Protein AF-A0A930WP90-F1 (afdb_monomer)

Foldseek 3Di:
DQPPDPVLVCLVPDDPQVPAADEEEAEPAEPCVVVLVVVQVSSVVSVHRYDYYYYHDYPDDVRVVVSVVVVCVVPDDPPPDDDDDPPPDDD

Solvent-accessible surface area (backbone atoms only — not comparable to full-atom values): 5739 Å² total; per-residue (Å²): 142,63,89,88,41,65,71,59,50,50,63,71,71,48,88,68,44,78,78,41,75,47,80,48,71,44,24,76,64,24,94,56,37,67,60,51,53,51,49,51,51,51,39,54,75,71,58,33,47,71,50,77,49,76,43,85,35,41,94,45,67,72,36,51,60,50,47,52,51,56,48,48,64,70,69,51,59,97,78,67,67,78,85,80,76,86,76,81,73,80,131

Sequence (91 aa):
MAEGNQLYHAVQTMEHKDELSIFMACGTEDWLLEDNRSYSSFLKEQGVSLTYQEHAGGHEWDFWDWAMKQFLDWWIPEDAGQGVSSGNVKS

pLDDT: mean 89.37, std 13.82, range [52.97, 98.62]

Nearest PDB structures (foldseek):
  2uz0-assembly1_C  TM=9.660E-01  e=1.775E-03  Streptococcus pneumoniae
  2uz0-assembly1_B  TM=9.632E-01  e=5.574E-03  Streptococcus pneumoniae
  2uz0-assembly1_D  TM=8.487E-01  e=3.253E-03  Streptococcus pneumoniae
  5vol-assembly1_B  TM=8.418E-01  e=4.258E-03  Bacteroides intestinalis DSM 17393
  8jd0-assembly1_2  TM=6.446E-01  e=4.143E-01  Homo sapiens

Structure (mmCIF, N/CA/C/O backbone):
data_AF-A0A930WP90-F1
#
_entry.id   AF-A0A930WP90-F1
#
loop_
_atom_site.group_PDB
_atom_site.id
_atom_site.type_symbol
_atom_site.label_atom_id
_atom_site.label_alt_id
_atom_site.label_comp_id
_atom_site.label_asym_id
_atom_site.label_entity_id
_atom_site.label_seq_id
_atom_site.pdbx_PDB_ins_code
_atom_site.Cartn_x
_atom_site.Cartn_y
_atom_site.Cartn_z
_atom_site.occupancy
_atom_site.B_iso_or_equiv
_atom_site.auth_seq_id
_atom_site.auth_comp_id
_atom_site.auth_asym_id
_atom_site.auth_atom_id
_atom_site.pdbx_PDB_model_num
ATOM 1 N N . MET A 1 1 ? 9.697 10.802 9.838 1.00 52.97 1 MET A N 1
ATOM 2 C CA . MET A 1 1 ? 8.883 11.628 8.925 1.00 52.97 1 MET A CA 1
ATOM 3 C C . MET A 1 1 ? 7.429 11.320 9.251 1.00 52.97 1 MET A C 1
ATOM 5 O O . MET A 1 1 ? 7.019 10.196 9.026 1.00 52.97 1 MET A O 1
ATOM 9 N N . ALA A 1 2 ? 6.721 12.221 9.936 1.00 59.25 2 ALA A N 1
ATOM 10 C CA . ALA A 1 2 ? 5.347 11.983 10.419 1.00 59.25 2 ALA A CA 1
ATOM 11 C C . ALA A 1 2 ? 4.619 13.287 10.794 1.00 59.25 2 ALA A C 1
ATOM 13 O O . ALA A 1 2 ? 3.395 13.350 10.740 1.00 59.25 2 ALA A O 1
ATOM 14 N N . GLU A 1 3 ? 5.352 14.350 11.141 1.00 58.84 3 GLU A N 1
ATOM 15 C CA . GLU A 1 3 ? 4.741 15.645 11.441 1.00 58.84 3 GLU A CA 1
ATOM 16 C C . GLU A 1 3 ? 4.084 16.245 10.189 1.00 58.84 3 GLU A C 1
ATOM 18 O O . GLU A 1 3 ? 4.735 16.469 9.171 1.00 58.84 3 GLU A O 1
ATOM 23 N N . GLY A 1 4 ? 2.769 16.470 10.262 1.00 80.31 4 GLY A N 1
ATOM 24 C CA . GLY A 1 4 ? 1.971 17.085 9.198 1.00 80.31 4 GLY A CA 1
ATOM 25 C C . GLY A 1 4 ? 1.436 16.132 8.123 1.00 80.31 4 GLY A C 1
ATOM 26 O O . GLY A 1 4 ? 0.670 16.576 7.269 1.00 80.31 4 GLY A O 1
ATOM 27 N N . ASN A 1 5 ? 1.772 14.835 8.155 1.00 91.31 5 ASN A N 1
ATOM 28 C CA . ASN A 1 5 ? 1.228 13.879 7.188 1.00 91.31 5 ASN A CA 1
ATOM 29 C C . ASN A 1 5 ? -0.169 13.391 7.617 1.00 91.31 5 ASN A C 1
ATOM 31 O O . ASN A 1 5 ? -0.338 12.735 8.648 1.00 91.31 5 ASN A O 1
ATOM 35 N N . GLN A 1 6 ? -1.173 13.691 6.791 1.00 92.88 6 GLN A N 1
ATOM 36 C CA . GLN A 1 6 ? -2.579 13.394 7.074 1.00 92.88 6 GLN A CA 1
ATOM 37 C C . GLN A 1 6 ? -2.881 11.892 7.157 1.00 92.88 6 GLN A C 1
ATOM 39 O O . GLN A 1 6 ? -3.756 11.504 7.926 1.00 92.88 6 GLN A O 1
ATOM 44 N N . LEU A 1 7 ? -2.147 11.044 6.430 1.00 93.50 7 LEU A N 1
ATOM 45 C CA . LEU A 1 7 ? -2.345 9.591 6.452 1.00 93.50 7 LEU A CA 1
ATOM 46 C C . LEU A 1 7 ? -1.919 8.975 7.789 1.00 93.50 7 LEU A C 1
ATOM 48 O O . LEU A 1 7 ? -2.594 8.086 8.307 1.00 93.50 7 LEU A O 1
ATOM 52 N N . TYR A 1 8 ? -0.825 9.466 8.374 1.00 94.88 8 TYR A N 1
ATOM 53 C CA . TYR A 1 8 ? -0.375 9.030 9.697 1.00 94.88 8 TYR A CA 1
ATOM 54 C C . TYR A 1 8 ? -1.351 9.502 10.774 1.00 94.88 8 TYR A C 1
ATOM 56 O O . TYR A 1 8 ? -1.788 8.704 11.602 1.00 94.88 8 TYR A O 1
ATOM 64 N N . HIS A 1 9 ? -1.754 10.776 10.716 1.00 94.12 9 HIS A N 1
ATOM 65 C CA . HIS A 1 9 ? -2.713 11.340 11.662 1.00 94.12 9 HIS A CA 1
ATOM 66 C C . HIS A 1 9 ? -4.063 10.610 11.616 1.00 94.12 9 HIS A C 1
ATOM 68 O O . HIS A 1 9 ? -4.583 10.230 12.660 1.00 94.12 9 HIS A O 1
ATOM 74 N N . ALA A 1 10 ? -4.609 10.358 10.420 1.00 94.19 10 ALA A N 1
ATOM 75 C CA . ALA A 1 10 ? -5.884 9.663 10.254 1.00 94.19 10 ALA A CA 1
ATOM 76 C C . ALA A 1 10 ? -5.871 8.279 10.914 1.00 94.19 10 ALA A C 1
ATOM 78 O O . ALA A 1 10 ? -6.785 7.951 11.669 1.00 94.19 10 ALA A O 1
ATOM 79 N N . VAL A 1 11 ? -4.807 7.499 10.694 1.00 94.88 11 VAL A N 1
ATOM 80 C CA . VAL A 1 11 ? -4.651 6.189 11.339 1.00 94.88 11 VAL A CA 1
ATOM 81 C C . VAL A 1 11 ? -4.466 6.342 12.843 1.00 94.88 11 VAL A C 1
ATOM 83 O O . VAL A 1 11 ? -5.013 5.545 13.587 1.00 94.88 11 VAL A O 1
ATOM 86 N N . GLN A 1 12 ? -3.744 7.349 13.339 1.00 93.50 12 GLN A N 1
ATOM 87 C CA . GLN A 1 12 ? -3.575 7.554 14.783 1.00 93.50 12 GLN A CA 1
ATOM 88 C C . GLN A 1 12 ? -4.892 7.870 15.497 1.00 93.50 12 GLN A C 1
ATOM 90 O O . GLN A 1 12 ? -5.109 7.351 16.592 1.00 93.50 12 GLN A O 1
ATOM 95 N N . THR A 1 13 ? -5.766 8.668 14.882 1.00 94.56 13 THR A N 1
ATOM 96 C CA . THR A 1 13 ? -7.007 9.157 15.506 1.00 94.56 13 THR A CA 1
ATOM 97 C C . THR A 1 13 ? -8.242 8.300 15.240 1.00 94.56 13 THR A C 1
ATOM 99 O O . THR A 1 13 ? -9.297 8.581 15.797 1.00 94.56 13 THR A O 1
ATOM 102 N N . MET A 1 14 ? -8.153 7.294 14.371 1.00 94.44 14 MET A N 1
ATOM 103 C CA . MET A 1 14 ? -9.279 6.412 14.057 1.00 94.44 14 MET A CA 1
ATOM 104 C C . MET A 1 14 ? -9.653 5.528 15.260 1.00 94.44 14 MET A C 1
ATOM 106 O O . MET A 1 14 ? -8.772 4.958 15.900 1.00 94.44 14 MET A O 1
ATOM 110 N N . GLU A 1 15 ? -10.950 5.400 15.556 1.00 92.62 15 GLU A N 1
ATOM 111 C CA . GLU A 1 15 ? -11.444 4.587 16.682 1.00 92.62 15 GLU A CA 1
ATOM 112 C C . GLU A 1 15 ? -11.432 3.082 16.365 1.00 92.62 15 GLU A C 1
ATOM 114 O O . GLU A 1 15 ? -10.932 2.297 17.166 1.00 92.62 15 GLU A O 1
ATOM 119 N N . HIS A 1 16 ? -11.904 2.689 15.177 1.00 91.38 16 HIS A N 1
ATOM 120 C CA . HIS A 1 16 ? -12.075 1.288 14.755 1.00 91.38 16 HIS A CA 1
ATOM 121 C C . HIS A 1 16 ? -11.019 0.855 13.727 1.00 91.38 16 HIS A C 1
ATOM 123 O O . HIS A 1 16 ? -11.325 0.526 12.581 1.00 91.38 16 HIS A O 1
ATOM 129 N N . LYS A 1 17 ? -9.738 0.919 14.108 1.00 91.62 17 LYS A N 1
ATOM 130 C CA . LYS A 1 17 ? -8.609 0.563 13.217 1.00 91.62 17 LYS A CA 1
ATOM 131 C C . LYS A 1 17 ? -8.548 -0.929 12.895 1.00 91.62 17 LYS A C 1
ATOM 133 O O . LYS A 1 17 ? -7.974 -1.314 11.885 1.00 91.62 17 LYS A O 1
ATOM 138 N N . ASP A 1 18 ? -9.110 -1.750 13.768 1.00 89.00 18 ASP A N 1
ATOM 139 C CA . ASP A 1 18 ? -9.196 -3.202 13.663 1.00 89.00 18 ASP A CA 1
ATOM 140 C C . ASP A 1 18 ? -10.146 -3.669 12.550 1.00 89.00 18 ASP A C 1
ATOM 142 O O . ASP A 1 18 ? -9.951 -4.747 11.993 1.00 89.00 18 ASP A O 1
ATOM 146 N N . GLU A 1 19 ? -11.117 -2.838 12.163 1.00 91.69 19 GLU A N 1
ATOM 147 C CA . GLU A 1 19 ? -12.001 -3.087 11.015 1.00 91.69 19 GLU A CA 1
ATOM 148 C C . GLU A 1 19 ? -11.391 -2.618 9.681 1.00 91.69 19 GLU A C 1
ATOM 150 O O . GLU A 1 19 ? -11.901 -2.928 8.602 1.00 91.69 19 GLU A O 1
ATOM 155 N N . LEU A 1 20 ? -10.281 -1.876 9.730 1.00 94.00 20 LEU A N 1
ATOM 156 C CA . LEU A 1 20 ? -9.616 -1.358 8.545 1.00 94.00 20 LEU A CA 1
ATOM 157 C C . LEU A 1 20 ? -8.677 -2.411 7.950 1.00 94.00 20 LEU A C 1
ATOM 159 O O . LEU A 1 20 ? -7.695 -2.827 8.566 1.00 94.00 20 LEU A O 1
ATOM 163 N N . SER A 1 21 ? -8.953 -2.783 6.702 1.00 95.44 21 SER A N 1
ATOM 164 C CA . SER A 1 21 ? -8.062 -3.601 5.881 1.00 95.44 21 SER A CA 1
ATOM 165 C C . SER A 1 21 ? -7.496 -2.767 4.737 1.00 95.44 21 SER A C 1
ATOM 167 O O . SER A 1 21 ? -8.245 -2.179 3.959 1.00 95.44 21 SER A O 1
ATOM 169 N N . ILE A 1 22 ? -6.169 -2.702 4.643 1.00 97.06 22 ILE A N 1
ATOM 170 C CA . ILE A 1 22 ? -5.449 -1.923 3.635 1.00 97.06 22 ILE A CA 1
ATOM 171 C C . ILE A 1 22 ? -4.682 -2.870 2.714 1.00 97.06 22 ILE A C 1
ATOM 173 O O . ILE A 1 22 ? -3.983 -3.778 3.167 1.00 97.06 22 ILE A O 1
ATOM 177 N N . PHE A 1 23 ? -4.760 -2.596 1.416 1.00 98.06 23 PHE A N 1
ATOM 178 C CA . PHE A 1 23 ? -3.851 -3.136 0.416 1.00 98.06 23 PHE A CA 1
ATOM 179 C C . PHE A 1 23 ? -2.920 -2.027 -0.071 1.00 98.06 23 PHE A C 1
ATOM 181 O O . PHE A 1 23 ? -3.367 -0.928 -0.399 1.00 98.06 23 PHE A O 1
ATOM 188 N N . MET A 1 24 ? -1.626 -2.319 -0.132 1.00 98.44 24 MET A N 1
ATOM 189 C CA . MET A 1 24 ? -0.608 -1.429 -0.677 1.00 98.44 24 MET A CA 1
ATOM 190 C C . MET A 1 24 ? 0.305 -2.211 -1.619 1.00 98.44 24 MET A C 1
ATOM 192 O O . MET A 1 24 ? 0.752 -3.311 -1.295 1.00 98.44 24 MET A O 1
ATOM 196 N N . ALA A 1 25 ? 0.632 -1.609 -2.756 1.00 98.44 25 ALA A N 1
ATOM 197 C CA . ALA A 1 25 ? 1.635 -2.120 -3.675 1.00 98.44 25 ALA A CA 1
ATOM 198 C C . ALA A 1 25 ? 2.563 -0.983 -4.108 1.00 98.44 25 ALA A C 1
ATOM 200 O O . ALA A 1 25 ? 2.085 0.117 -4.386 1.00 98.44 25 ALA A O 1
ATOM 201 N N . CYS A 1 26 ? 3.869 -1.240 -4.174 1.00 98.62 26 CYS A N 1
ATOM 202 C CA . CYS A 1 26 ? 4.842 -0.263 -4.663 1.00 98.62 26 CYS A CA 1
ATOM 203 C C . CYS A 1 26 ? 5.902 -0.922 -5.555 1.00 98.62 26 CYS A C 1
ATOM 205 O O . CYS A 1 26 ? 6.309 -2.061 -5.317 1.00 98.62 26 CYS A O 1
ATOM 207 N N . GLY A 1 27 ? 6.316 -0.207 -6.598 1.00 98.50 27 GLY A N 1
ATOM 208 C CA . GLY A 1 27 ? 7.362 -0.646 -7.509 1.00 98.50 27 GLY A CA 1
ATOM 209 C C . GLY A 1 27 ? 8.744 -0.543 -6.861 1.00 98.50 27 GLY A C 1
ATOM 210 O O . GLY A 1 27 ? 9.022 0.427 -6.156 1.00 98.50 27 GLY A O 1
ATOM 211 N N . THR A 1 28 ? 9.629 -1.517 -7.084 1.00 98.50 28 THR A N 1
ATOM 212 C CA . THR A 1 28 ? 10.985 -1.510 -6.506 1.00 98.50 28 THR A CA 1
ATOM 213 C C . THR A 1 28 ? 11.897 -0.426 -7.088 1.00 98.50 28 THR A C 1
ATOM 215 O O . THR A 1 28 ? 12.944 -0.125 -6.515 1.00 98.50 28 THR A O 1
ATOM 218 N N . GLU A 1 29 ? 11.492 0.181 -8.200 1.00 98.50 29 GLU A N 1
ATOM 219 C CA . GLU A 1 29 ? 12.180 1.263 -8.895 1.00 98.50 29 GLU A CA 1
ATOM 220 C C . GLU A 1 29 ? 11.443 2.611 -8.747 1.00 98.50 29 GLU A C 1
ATOM 222 O O . GLU A 1 29 ? 11.888 3.620 -9.298 1.00 98.50 29 GLU A O 1
ATOM 227 N N . ASP A 1 30 ? 10.326 2.655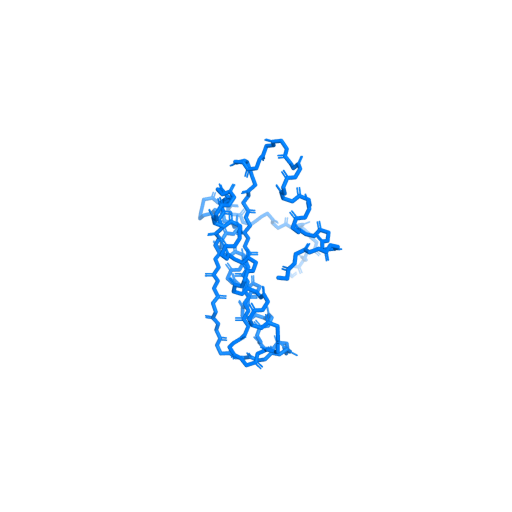 -8.007 1.00 98.19 30 ASP A N 1
ATOM 228 C CA . ASP A 1 30 ? 9.580 3.886 -7.728 1.00 98.19 30 ASP A CA 1
ATOM 229 C C . ASP A 1 30 ? 10.301 4.730 -6.656 1.00 98.19 30 ASP A C 1
ATOM 231 O O . ASP A 1 30 ? 10.808 4.221 -5.652 1.00 98.19 30 ASP A O 1
ATOM 235 N N . TRP A 1 31 ? 10.339 6.053 -6.840 1.00 98.12 31 TRP A N 1
ATOM 236 C CA . TRP A 1 31 ? 10.974 6.967 -5.884 1.00 98.12 31 TRP A CA 1
ATOM 237 C C . TRP A 1 31 ? 10.231 7.049 -4.541 1.00 98.12 31 TRP A C 1
ATOM 239 O O . TRP A 1 31 ? 10.793 7.546 -3.567 1.00 98.12 31 TRP A O 1
ATOM 249 N N . LEU A 1 32 ? 8.987 6.567 -4.477 1.00 97.19 32 LEU A N 1
ATOM 250 C CA . LEU A 1 32 ? 8.165 6.494 -3.269 1.00 97.19 32 LEU A CA 1
ATOM 251 C C . LEU A 1 32 ? 8.340 5.184 -2.490 1.00 97.19 32 LEU A C 1
ATOM 253 O O . LEU A 1 32 ? 7.629 4.976 -1.503 1.00 97.19 32 LEU A O 1
ATOM 257 N N . LEU A 1 33 ? 9.246 4.291 -2.901 1.00 98.19 33 LEU A N 1
ATOM 258 C CA . LEU A 1 33 ? 9.416 2.980 -2.269 1.00 98.19 33 LEU A CA 1
ATOM 259 C C . LEU A 1 33 ? 9.703 3.080 -0.765 1.00 98.19 33 LEU A C 1
ATOM 261 O O . LEU A 1 33 ? 9.055 2.416 0.043 1.00 98.19 33 LEU A O 1
ATOM 265 N N . GLU A 1 34 ? 10.635 3.944 -0.365 1.00 98.19 34 GLU A N 1
ATOM 266 C CA . GLU A 1 34 ? 11.005 4.099 1.049 1.00 98.19 34 GLU A CA 1
ATOM 267 C C . GLU A 1 34 ? 9.891 4.741 1.889 1.00 98.19 34 GLU A C 1
ATOM 269 O O . GLU A 1 34 ? 9.688 4.369 3.050 1.00 98.19 34 GLU A O 1
ATOM 274 N N . ASP A 1 35 ? 9.103 5.643 1.298 1.00 97.00 35 ASP A N 1
ATOM 275 C CA . ASP A 1 35 ? 7.918 6.206 1.950 1.00 97.00 35 ASP A CA 1
ATOM 276 C C . ASP A 1 35 ? 6.828 5.137 2.138 1.00 97.00 35 ASP A C 1
ATOM 278 O O . ASP A 1 35 ? 6.219 5.053 3.209 1.00 97.00 35 ASP A O 1
ATOM 282 N N . ASN A 1 36 ? 6.627 4.263 1.144 1.00 98.00 36 ASN A N 1
ATOM 283 C CA . ASN A 1 36 ? 5.699 3.131 1.228 1.00 98.00 36 ASN A CA 1
ATOM 284 C C . ASN A 1 36 ? 6.135 2.111 2.286 1.00 98.00 36 ASN A C 1
ATOM 286 O O . ASN A 1 36 ? 5.310 1.682 3.094 1.00 98.00 36 ASN A O 1
ATOM 290 N N . ARG A 1 37 ? 7.427 1.767 2.349 1.00 98.31 37 ARG A N 1
ATOM 291 C CA . ARG A 1 37 ? 7.997 0.891 3.390 1.00 98.31 37 ARG A CA 1
ATOM 292 C C . ARG A 1 37 ? 7.840 1.481 4.788 1.00 98.31 37 ARG A C 1
ATOM 294 O O . ARG A 1 37 ? 7.465 0.764 5.722 1.00 98.31 37 ARG A O 1
ATOM 301 N N . SER A 1 38 ? 8.074 2.787 4.925 1.00 97.69 38 SER A N 1
ATOM 302 C CA . SER A 1 38 ? 7.907 3.510 6.189 1.00 97.69 38 SER A CA 1
ATOM 303 C C . SER A 1 38 ? 6.450 3.491 6.646 1.00 97.69 38 SER A C 1
ATOM 305 O O . SER A 1 38 ? 6.164 3.153 7.796 1.00 97.69 38 SER A O 1
ATOM 307 N N . TYR A 1 39 ? 5.514 3.774 5.737 1.00 97.62 39 TYR A N 1
ATOM 308 C CA . TYR A 1 39 ? 4.091 3.772 6.062 1.00 97.62 39 TYR A CA 1
ATOM 309 C C . TYR A 1 39 ? 3.556 2.359 6.331 1.00 97.62 39 TYR A C 1
ATOM 311 O O . TYR A 1 39 ? 2.805 2.162 7.281 1.00 97.62 39 TYR A O 1
ATOM 319 N N . SER A 1 40 ? 4.011 1.354 5.577 1.00 98.12 40 SER A N 1
ATOM 320 C CA . SER A 1 40 ? 3.702 -0.065 5.805 1.00 98.12 40 SER A CA 1
ATOM 321 C C . SER A 1 40 ? 4.139 -0.528 7.198 1.00 98.12 40 SER A C 1
ATOM 323 O O . SER A 1 40 ? 3.376 -1.181 7.911 1.00 98.12 40 SER A O 1
ATOM 325 N N . SER A 1 41 ? 5.345 -0.139 7.623 1.00 98.06 41 SER A N 1
ATOM 326 C CA . SER A 1 41 ? 5.847 -0.425 8.974 1.00 98.06 41 SER A CA 1
ATOM 327 C C 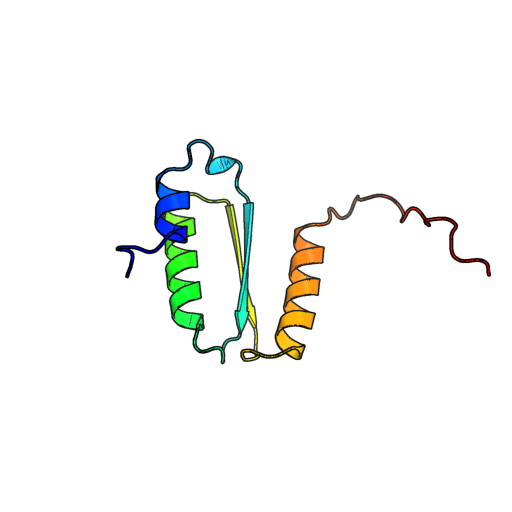. SER A 1 41 ? 4.985 0.250 10.040 1.00 98.06 41 SER A C 1
ATOM 329 O O . SER A 1 41 ? 4.526 -0.412 10.968 1.00 98.06 41 SER A O 1
ATOM 331 N N . PHE A 1 42 ? 4.666 1.531 9.851 1.00 97.06 42 PHE A N 1
ATOM 332 C CA . PHE A 1 42 ? 3.788 2.275 10.750 1.00 97.06 42 PHE A CA 1
ATOM 333 C C . PHE A 1 42 ? 2.383 1.653 10.863 1.00 97.06 42 PHE A C 1
ATOM 335 O O . PHE A 1 42 ? 1.883 1.477 11.970 1.00 97.06 42 PHE A O 1
ATOM 342 N N . LEU A 1 43 ? 1.746 1.267 9.755 1.00 96.69 43 LEU A N 1
ATOM 343 C CA . LEU A 1 43 ? 0.425 0.624 9.769 1.00 96.69 43 LEU A CA 1
ATOM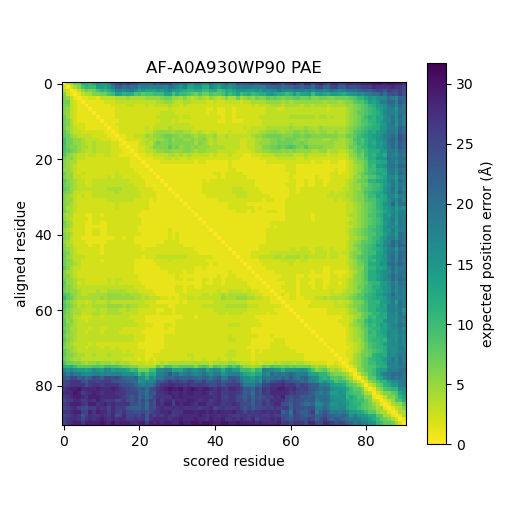 344 C C . LEU A 1 43 ? 0.433 -0.689 10.565 1.00 96.69 43 LEU A C 1
ATOM 346 O O . LEU A 1 43 ?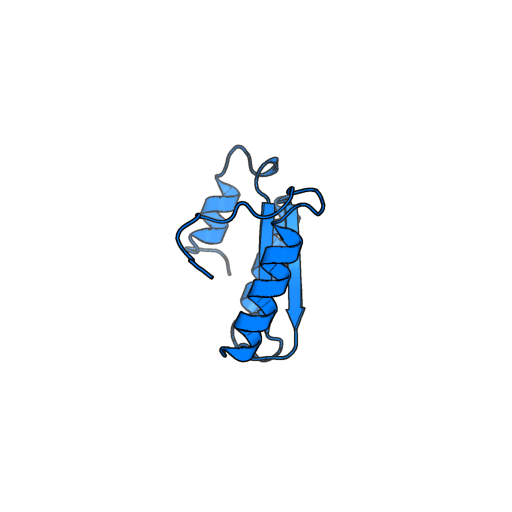 -0.477 -0.931 11.360 1.00 96.69 43 LEU A O 1
ATOM 350 N N . LYS A 1 44 ? 1.488 -1.500 10.405 1.00 95.56 44 LYS A N 1
ATOM 351 C CA . LYS A 1 44 ? 1.681 -2.734 11.183 1.00 95.56 44 LYS A CA 1
ATOM 352 C C . LYS A 1 44 ? 1.852 -2.443 12.672 1.00 95.56 44 LYS A C 1
ATOM 354 O O . LYS A 1 44 ? 1.242 -3.120 13.493 1.00 95.56 44 LYS A O 1
ATOM 359 N N . GLU A 1 45 ? 2.630 -1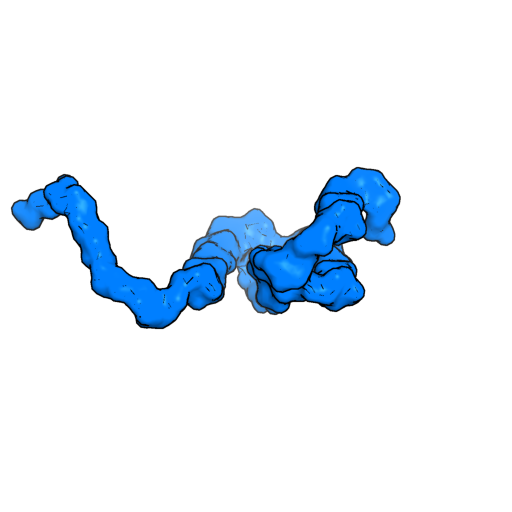.421 13.028 1.00 95.69 45 GLU A N 1
ATOM 360 C CA . GLU A 1 45 ? 2.791 -0.976 14.421 1.00 95.69 45 GLU A CA 1
ATOM 361 C C . GLU A 1 45 ? 1.477 -0.468 15.032 1.00 95.69 45 GLU A C 1
ATOM 363 O O . GLU A 1 45 ? 1.252 -0.629 16.229 1.00 95.69 45 GLU A O 1
ATOM 368 N N . GLN A 1 46 ? 0.593 0.119 14.220 1.00 94.94 46 GLN A N 1
ATOM 369 C CA . GLN A 1 46 ? -0.742 0.555 14.640 1.00 94.94 46 GLN A CA 1
ATOM 370 C C . GLN A 1 46 ? -1.777 -0.582 14.700 1.00 94.94 46 GLN A C 1
ATOM 372 O O . GLN A 1 46 ? -2.921 -0.326 15.074 1.00 94.94 46 GLN A O 1
ATOM 377 N N . GLY A 1 47 ? -1.401 -1.818 14.353 1.00 94.31 47 GLY A N 1
ATOM 378 C CA . GLY A 1 47 ? -2.294 -2.979 14.383 1.00 94.31 47 GLY A CA 1
ATOM 379 C C . GLY A 1 47 ? -3.315 -3.032 13.243 1.00 94.31 47 GLY A C 1
ATOM 380 O O . GLY A 1 47 ? -4.302 -3.751 13.358 1.00 94.31 47 GLY A O 1
ATOM 381 N N . VAL A 1 48 ? -3.097 -2.286 12.154 1.00 96.69 48 VAL A N 1
ATOM 382 C CA . VAL A 1 48 ? -3.972 -2.308 10.972 1.00 96.69 48 VAL A CA 1
ATOM 383 C C . VAL A 1 48 ? -3.740 -3.593 10.175 1.00 96.69 48 VAL A C 1
ATOM 385 O O . VAL A 1 48 ? -2.595 -3.994 9.946 1.00 96.69 48 VAL A O 1
ATOM 388 N N . SER A 1 49 ? -4.821 -4.222 9.705 1.00 96.44 49 SER A N 1
ATOM 389 C CA . SER A 1 49 ? -4.737 -5.361 8.786 1.00 96.44 49 SER A CA 1
ATOM 390 C C . SER A 1 49 ? -4.184 -4.886 7.439 1.00 96.44 49 SER A C 1
ATOM 392 O O . SER A 1 49 ? -4.841 -4.142 6.713 1.00 96.44 49 SER A O 1
ATOM 394 N N . LEU A 1 50 ? -2.948 -5.272 7.110 1.00 97.69 50 LEU A N 1
ATOM 395 C CA . LEU A 1 50 ? -2.233 -4.783 5.930 1.00 97.69 50 LEU A CA 1
ATOM 396 C C . LEU A 1 50 ? -1.733 -5.931 5.052 1.00 97.69 50 LEU A C 1
ATOM 398 O O . LEU A 1 50 ? -0.963 -6.780 5.500 1.00 97.69 50 LEU A O 1
ATOM 402 N N . THR A 1 51 ? -2.067 -5.867 3.764 1.00 98.12 51 THR A N 1
ATOM 403 C CA . THR A 1 51 ? -1.376 -6.603 2.700 1.00 98.12 51 THR A CA 1
ATOM 404 C C . THR A 1 51 ? -0.479 -5.637 1.933 1.00 98.12 51 THR A C 1
ATOM 406 O O . THR A 1 51 ? -0.971 -4.711 1.297 1.00 98.12 51 THR A O 1
ATOM 409 N N . TYR A 1 52 ? 0.839 -5.838 2.007 1.00 98.44 52 TYR A N 1
ATOM 410 C CA . TYR A 1 52 ? 1.832 -5.008 1.318 1.00 98.44 52 TYR A CA 1
ATOM 411 C C . TYR A 1 52 ? 2.660 -5.855 0.354 1.00 98.44 52 TYR A C 1
ATOM 413 O O . TYR A 1 52 ? 3.230 -6.865 0.773 1.00 98.44 52 TYR A O 1
ATOM 421 N N . GLN A 1 53 ? 2.725 -5.449 -0.914 1.00 98.25 53 GLN A N 1
ATOM 422 C CA . GLN A 1 53 ? 3.472 -6.145 -1.961 1.00 98.25 53 GLN A CA 1
ATOM 423 C C . GLN A 1 53 ? 4.444 -5.196 -2.668 1.00 98.25 53 GLN A C 1
ATOM 425 O O . GLN A 1 53 ? 4.129 -4.040 -2.935 1.00 98.25 53 GLN A O 1
ATOM 430 N N . GLU A 1 54 ? 5.623 -5.706 -3.005 1.00 98.38 54 GLU A N 1
ATOM 431 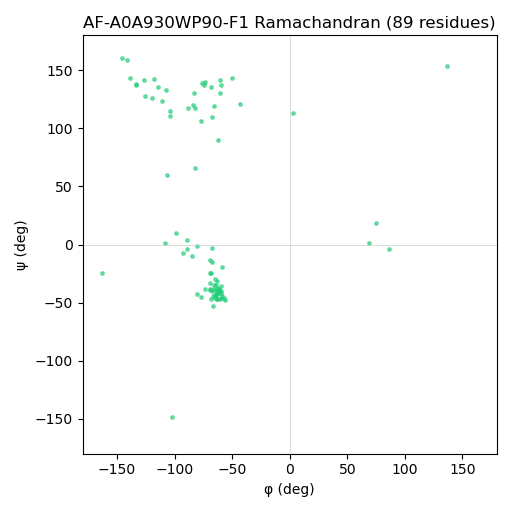C CA . GLU A 1 54 ? 6.590 -5.012 -3.854 1.00 98.38 54 GLU A CA 1
ATOM 432 C C . GLU A 1 54 ? 6.810 -5.829 -5.125 1.00 98.38 54 GLU A C 1
ATOM 434 O O . GLU A 1 54 ? 6.819 -7.064 -5.082 1.00 98.38 54 GLU A O 1
ATOM 439 N N . HIS A 1 55 ? 6.974 -5.152 -6.258 1.00 98.12 55 HIS A N 1
ATOM 440 C CA . HIS A 1 55 ? 7.237 -5.796 -7.542 1.00 98.12 55 HIS A CA 1
ATOM 441 C C . HIS A 1 55 ? 8.155 -4.941 -8.405 1.00 98.12 55 HIS A C 1
ATOM 443 O O . HIS A 1 55 ? 8.263 -3.741 -8.175 1.00 98.12 55 HIS A O 1
ATOM 449 N N . ALA A 1 56 ? 8.796 -5.557 -9.398 1.00 98.06 56 ALA A N 1
ATOM 450 C CA . ALA A 1 56 ? 9.575 -4.816 -10.381 1.00 98.06 56 ALA A CA 1
ATOM 451 C C . ALA A 1 56 ? 8.676 -3.819 -11.130 1.00 98.06 56 ALA A C 1
ATOM 453 O O . ALA A 1 56 ? 7.551 -4.153 -11.509 1.00 98.06 56 ALA A O 1
ATOM 454 N N . GLY A 1 57 ? 9.188 -2.612 -11.335 1.00 97.38 57 GLY A N 1
ATOM 455 C CA . GLY A 1 57 ? 8.501 -1.504 -11.981 1.00 97.38 57 GLY A CA 1
ATOM 456 C C . GLY A 1 57 ? 8.723 -0.184 -11.248 1.00 97.38 57 GLY A C 1
ATOM 457 O O . GLY A 1 57 ? 8.991 -0.139 -10.045 1.00 97.38 57 GLY A O 1
ATOM 458 N N . GLY A 1 58 ? 8.618 0.909 -11.995 1.00 97.44 58 GLY A N 1
ATOM 459 C CA . GLY A 1 58 ? 8.635 2.264 -11.456 1.00 97.44 58 GLY A CA 1
ATOM 460 C C . GLY A 1 58 ? 7.237 2.876 -11.374 1.00 97.44 58 GLY A C 1
ATOM 461 O O . GLY A 1 58 ? 6.224 2.196 -11.214 1.00 97.44 58 GLY A O 1
ATOM 462 N N . HIS A 1 59 ? 7.184 4.193 -11.544 1.00 97.88 59 HIS A N 1
ATOM 463 C CA . HIS A 1 59 ? 5.939 4.954 -11.579 1.00 97.88 59 HIS A CA 1
ATOM 464 C C . HIS A 1 59 ? 5.278 4.899 -12.965 1.00 97.88 59 HIS A C 1
ATOM 466 O O . HIS A 1 59 ? 5.236 5.893 -13.698 1.00 97.88 59 HIS A O 1
ATOM 472 N N . GLU A 1 60 ? 4.833 3.709 -13.360 1.00 97.56 60 GLU A N 1
ATOM 473 C CA . GLU A 1 60 ? 4.420 3.414 -14.732 1.00 97.56 60 GLU A CA 1
ATOM 474 C C . GLU A 1 60 ? 3.185 2.509 -14.826 1.00 97.56 60 GLU A C 1
ATOM 476 O O . GLU A 1 60 ? 2.844 1.771 -13.901 1.00 97.56 60 GLU A O 1
ATOM 481 N N . TRP A 1 61 ? 2.517 2.560 -15.984 1.00 98.12 61 TRP A N 1
ATOM 482 C CA . TRP A 1 61 ? 1.260 1.846 -16.227 1.00 98.12 61 TRP A CA 1
ATOM 483 C C . TRP A 1 61 ? 1.388 0.330 -16.118 1.00 98.12 61 TRP A C 1
ATOM 485 O O . TRP A 1 61 ? 0.495 -0.297 -15.557 1.00 98.12 61 TRP A O 1
ATOM 495 N N . ASP A 1 62 ? 2.496 -0.251 -16.581 1.00 97.75 62 ASP A N 1
ATOM 496 C CA . ASP A 1 62 ? 2.708 -1.701 -16.525 1.00 97.75 62 ASP A CA 1
ATOM 497 C C . ASP A 1 62 ? 2.709 -2.213 -15.074 1.00 97.75 62 ASP A C 1
ATOM 499 O O . ASP A 1 62 ? 2.116 -3.254 -14.771 1.00 97.75 62 ASP A O 1
ATOM 503 N N . PHE A 1 63 ? 3.302 -1.444 -14.152 1.00 98.19 63 PHE A N 1
ATOM 504 C CA . PHE A 1 63 ? 3.254 -1.744 -12.723 1.00 98.19 63 PHE A CA 1
ATOM 505 C C . PHE A 1 63 ? 1.830 -1.607 -12.168 1.00 98.19 63 PHE A C 1
ATOM 507 O O . PHE A 1 63 ? 1.368 -2.483 -11.435 1.00 98.19 63 PHE A O 1
ATOM 514 N N . TRP A 1 64 ? 1.102 -0.544 -12.523 1.00 98.12 64 TRP A N 1
ATOM 515 C CA . TRP A 1 64 ? -0.269 -0.343 -12.036 1.00 98.12 64 TRP A CA 1
ATOM 516 C C . TRP A 1 64 ? -1.248 -1.402 -12.556 1.00 98.12 64 TRP A C 1
ATOM 518 O O . TRP A 1 64 ? -2.114 -1.844 -11.802 1.00 98.12 64 TRP A O 1
ATOM 528 N N . ASP A 1 65 ? -1.077 -1.876 -13.790 1.00 98.12 65 ASP A N 1
ATOM 529 C CA . ASP A 1 65 ? -1.851 -2.983 -14.360 1.00 98.12 65 ASP A CA 1
ATOM 530 C C . ASP A 1 65 ? -1.617 -4.297 -13.607 1.00 98.12 65 ASP A C 1
ATOM 532 O O . ASP A 1 65 ? -2.545 -5.092 -13.418 1.00 98.12 65 ASP A O 1
ATOM 536 N N . TRP A 1 66 ? -0.379 -4.544 -13.171 1.00 98.00 66 TRP A N 1
ATOM 537 C CA . TRP A 1 66 ? -0.066 -5.657 -12.280 1.00 98.00 66 TRP A CA 1
ATOM 538 C C . TRP A 1 66 ? -0.711 -5.450 -10.903 1.00 98.00 66 TRP A C 1
ATOM 540 O O . TRP A 1 66 ? -1.478 -6.303 -10.456 1.00 98.00 66 TRP A O 1
ATOM 550 N N . ALA A 1 67 ? -0.482 -4.299 -10.267 1.00 97.88 67 ALA A N 1
ATOM 551 C CA . ALA A 1 67 ? -0.971 -4.001 -8.921 1.00 97.88 67 ALA A CA 1
ATOM 552 C C . ALA A 1 67 ? -2.503 -4.068 -8.824 1.00 97.88 67 ALA A C 1
ATOM 554 O O . ALA A 1 67 ? -3.040 -4.546 -7.826 1.00 97.88 67 ALA A O 1
ATOM 555 N N . MET A 1 68 ? -3.215 -3.653 -9.875 1.00 97.31 68 MET A N 1
ATOM 556 C CA . MET A 1 68 ? -4.672 -3.740 -9.950 1.00 97.31 68 MET A CA 1
ATOM 557 C C . MET A 1 68 ? -5.167 -5.190 -9.923 1.00 97.31 68 MET A C 1
ATOM 559 O O . MET A 1 68 ? -6.150 -5.475 -9.245 1.00 97.31 68 MET A O 1
ATOM 563 N N . LYS A 1 69 ? -4.490 -6.122 -10.607 1.00 96.38 69 LYS A N 1
ATOM 564 C CA . LYS A 1 69 ? -4.847 -7.552 -10.558 1.00 96.38 69 LYS A CA 1
ATOM 565 C C . LYS A 1 69 ? -4.641 -8.115 -9.155 1.00 96.38 69 LYS A C 1
ATOM 567 O O . LYS A 1 69 ? -5.553 -8.724 -8.614 1.00 96.38 69 LYS A O 1
ATOM 572 N N . GLN A 1 70 ? -3.503 -7.805 -8.533 1.00 97.31 70 GLN A N 1
ATOM 573 C CA . GLN A 1 70 ? -3.217 -8.220 -7.157 1.00 97.31 70 GLN A CA 1
ATOM 574 C C . GLN A 1 70 ? -4.246 -7.677 -6.158 1.00 97.31 70 GLN A C 1
ATOM 576 O O . GLN A 1 70 ? -4.650 -8.381 -5.236 1.00 97.31 70 GLN A O 1
ATOM 581 N N . PHE A 1 71 ? -4.676 -6.425 -6.342 1.00 96.88 71 PHE A N 1
ATOM 582 C CA . PHE A 1 71 ? -5.728 -5.823 -5.532 1.00 96.88 71 PHE A CA 1
ATOM 583 C C . PHE A 1 71 ? -7.070 -6.539 -5.720 1.00 96.88 71 PHE A C 1
ATOM 585 O O . PHE A 1 71 ? -7.754 -6.800 -4.735 1.00 96.88 71 PHE A O 1
ATOM 592 N N . LEU A 1 72 ? -7.448 -6.869 -6.960 1.00 95.38 72 LEU A N 1
ATOM 593 C CA . LEU A 1 72 ? -8.693 -7.586 -7.243 1.00 95.38 72 LEU A CA 1
ATOM 594 C C . LEU A 1 72 ? -8.690 -8.990 -6.630 1.00 95.38 72 LEU A C 1
ATOM 596 O O . LEU A 1 72 ? -9.684 -9.365 -6.016 1.00 95.38 72 LEU A O 1
ATOM 600 N N . ASP A 1 73 ? -7.576 -9.715 -6.733 1.00 93.62 73 ASP A N 1
ATOM 601 C CA . ASP A 1 73 ? -7.413 -11.040 -6.121 1.00 93.62 73 ASP A CA 1
ATOM 602 C C . ASP A 1 73 ? -7.478 -10.973 -4.586 1.00 93.62 73 ASP A C 1
ATOM 604 O O . ASP A 1 73 ? -7.993 -11.878 -3.937 1.00 93.62 73 ASP A O 1
ATOM 608 N N . TRP A 1 74 ? -6.975 -9.889 -3.989 1.00 94.69 74 TRP A N 1
ATOM 609 C CA . TRP A 1 74 ? -7.077 -9.650 -2.549 1.00 94.69 74 TRP A CA 1
ATOM 610 C C . TRP A 1 74 ? -8.493 -9.250 -2.107 1.00 94.69 74 TRP A C 1
ATOM 612 O O . TRP A 1 74 ? -8.937 -9.639 -1.028 1.00 94.69 74 TRP A O 1
ATOM 622 N N . TRP A 1 75 ? -9.193 -8.452 -2.916 1.00 91.69 75 TRP A N 1
ATOM 623 C CA . TRP A 1 75 ? -10.500 -7.892 -2.572 1.00 91.69 75 TRP A CA 1
ATOM 624 C C . TRP A 1 75 ? -11.643 -8.884 -2.782 1.00 91.69 75 TRP A C 1
ATOM 626 O O . TRP A 1 75 ? -12.583 -8.916 -1.989 1.00 91.69 75 TRP A O 1
ATOM 636 N N . ILE A 1 76 ? -11.622 -9.627 -3.891 1.00 88.00 76 ILE A N 1
ATOM 637 C CA . ILE A 1 76 ? -12.744 -10.457 -4.328 1.00 88.00 76 ILE A CA 1
ATOM 638 C C . ILE A 1 76 ? -12.619 -11.847 -3.689 1.00 88.00 76 ILE A C 1
ATOM 640 O O . ILE A 1 76 ? -11.674 -12.569 -3.994 1.00 88.00 76 ILE A O 1
ATOM 644 N N . PRO A 1 77 ? -13.581 -12.268 -2.849 1.00 73.75 77 PRO A N 1
ATOM 645 C CA . PRO A 1 77 ? -13.612 -13.628 -2.322 1.00 73.75 77 PRO A CA 1
ATOM 646 C C . PRO A 1 77 ? -13.734 -14.665 -3.448 1.00 73.75 77 PRO A C 1
ATOM 648 O O . PRO A 1 77 ? -14.499 -14.464 -4.393 1.00 73.75 77 PRO A O 1
ATOM 651 N N . GLU A 1 78 ? -13.046 -15.805 -3.333 1.00 66.56 78 GLU A N 1
ATOM 652 C CA . GLU A 1 78 ? -13.116 -16.905 -4.317 1.00 66.56 78 GLU A CA 1
ATOM 653 C C . GLU A 1 78 ? -14.545 -17.462 -4.513 1.00 66.56 78 GLU A C 1
ATOM 655 O O . GLU A 1 78 ? -14.843 -18.085 -5.534 1.00 66.56 78 GLU A O 1
ATOM 660 N N . ASP A 1 79 ? -15.451 -17.217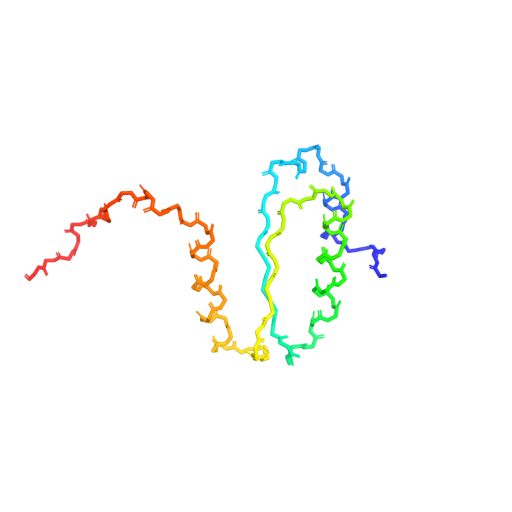 -3.561 1.00 64.62 79 ASP A N 1
ATOM 661 C CA . ASP A 1 79 ? -16.862 -17.611 -3.577 1.00 64.62 79 ASP A CA 1
ATOM 662 C C . ASP A 1 79 ? -17.829 -16.489 -4.002 1.00 64.62 79 ASP A C 1
ATOM 664 O O . ASP A 1 79 ? -19.050 -16.671 -3.930 1.00 64.62 79 ASP A O 1
ATOM 668 N N . ALA A 1 80 ? -17.318 -15.356 -4.505 1.00 59.84 80 ALA A N 1
ATOM 669 C CA . ALA A 1 80 ? -18.118 -14.324 -5.160 1.00 59.84 80 ALA A CA 1
ATOM 670 C C . ALA A 1 80 ? -18.783 -14.911 -6.421 1.00 59.84 80 ALA A C 1
ATOM 672 O O . ALA A 1 80 ? -18.217 -14.947 -7.514 1.00 59.84 80 ALA A O 1
ATOM 673 N N . GLY A 1 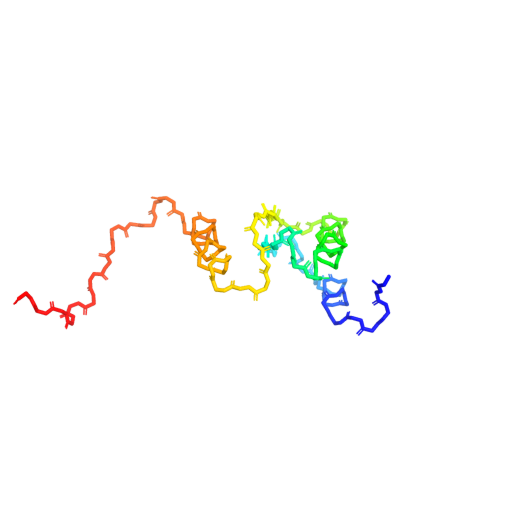81 ? -19.984 -15.456 -6.226 1.00 56.28 81 GLY A N 1
ATOM 674 C CA . GLY A 1 81 ? -20.714 -16.261 -7.196 1.00 56.28 81 GLY A CA 1
ATOM 675 C C . GLY A 1 81 ? -20.826 -15.629 -8.585 1.00 56.28 81 GLY A C 1
ATOM 676 O O . GLY A 1 81 ? -20.991 -14.421 -8.722 1.00 56.28 81 GLY A O 1
ATOM 677 N N . GLN A 1 82 ? -20.743 -16.506 -9.594 1.00 58.06 82 GLN A N 1
ATOM 678 C CA . GLN A 1 82 ? -21.035 -16.326 -11.024 1.00 58.06 82 GLN A CA 1
ATOM 679 C C . GLN A 1 82 ? -21.435 -14.905 -11.449 1.00 58.06 82 GLN A C 1
ATOM 681 O O . GLN A 1 82 ? -22.525 -14.429 -11.133 1.00 58.06 82 GLN A O 1
ATOM 686 N N . GLY A 1 83 ? -20.564 -14.282 -12.251 1.00 59.41 83 GLY A N 1
ATOM 687 C CA . GLY A 1 83 ? -20.754 -12.948 -12.810 1.00 59.41 83 GLY A CA 1
ATOM 688 C C . GLY A 1 83 ? -22.172 -12.715 -13.328 1.00 59.41 83 GLY A C 1
ATOM 689 O O . GLY A 1 83 ? -22.662 -13.408 -14.221 1.00 59.41 83 GLY A O 1
ATOM 690 N N . VAL A 1 84 ? -22.830 -11.706 -12.764 1.00 62.16 84 VAL A N 1
ATOM 691 C CA . VAL A 1 84 ? -24.141 -11.261 -13.223 1.00 62.16 84 VAL A CA 1
ATOM 692 C C . VAL A 1 84 ? -23.921 -10.445 -14.495 1.00 62.16 84 VAL A C 1
ATOM 694 O O . VAL A 1 84 ? -23.411 -9.326 -14.450 1.00 62.16 84 VAL A O 1
ATOM 697 N N . SER A 1 85 ? -24.265 -11.012 -15.652 1.00 67.38 85 SER A N 1
ATOM 698 C CA . SER A 1 85 ? -24.297 -10.252 -16.904 1.00 67.38 85 SER A CA 1
ATOM 699 C C . SER A 1 85 ? -25.305 -9.111 -16.771 1.00 67.38 85 SER A C 1
ATOM 701 O O . SER A 1 85 ? -26.455 -9.336 -16.397 1.00 67.38 85 SER A O 1
ATOM 703 N N . SER A 1 86 ? -24.901 -7.887 -17.119 1.00 67.62 86 SER A N 1
ATOM 704 C CA . SER A 1 86 ? -25.772 -6.703 -17.089 1.00 67.62 86 SER A CA 1
ATOM 705 C C . SER A 1 86 ? -26.903 -6.745 -18.126 1.00 67.62 86 SER A C 1
ATOM 707 O O . SER A 1 86 ? -27.707 -5.819 -18.192 1.00 67.62 86 SER A O 1
ATOM 709 N N . GLY A 1 87 ? -26.958 -7.780 -18.976 1.00 67.75 87 GLY A N 1
ATOM 710 C CA . GLY A 1 87 ? -27.961 -7.924 -20.035 1.00 67.75 87 GLY A CA 1
ATOM 711 C C . GLY A 1 87 ? -27.827 -6.911 -21.181 1.00 67.75 87 GLY A C 1
ATOM 712 O O . GLY A 1 87 ? -28.616 -6.956 -22.122 1.00 67.75 87 GLY A O 1
ATOM 713 N N . ASN A 1 88 ? -26.826 -6.024 -21.140 1.00 69.00 88 ASN A N 1
ATOM 714 C CA . ASN A 1 88 ? -26.626 -4.959 -22.130 1.00 69.00 88 ASN A CA 1
ATOM 715 C C . ASN A 1 88 ? -25.753 -5.361 -23.327 1.00 69.00 88 ASN A C 1
ATOM 717 O O . ASN A 1 88 ? -25.604 -4.576 -24.262 1.00 69.00 88 ASN A O 1
ATOM 721 N N . VAL A 1 89 ? -25.201 -6.576 -23.332 1.00 65.50 89 VAL A N 1
ATOM 722 C CA . VAL A 1 89 ? -24.488 -7.131 -24.487 1.00 65.50 89 VAL A CA 1
ATOM 723 C C . VAL A 1 89 ? -25.400 -8.153 -25.152 1.00 65.50 89 VAL A C 1
ATOM 725 O O . VAL A 1 89 ? -25.679 -9.209 -24.585 1.00 65.50 89 VAL A O 1
ATOM 728 N N . LYS A 1 90 ? -25.893 -7.823 -26.348 1.00 57.75 90 LYS A N 1
ATOM 729 C CA . LYS A 1 90 ? -26.536 -8.801 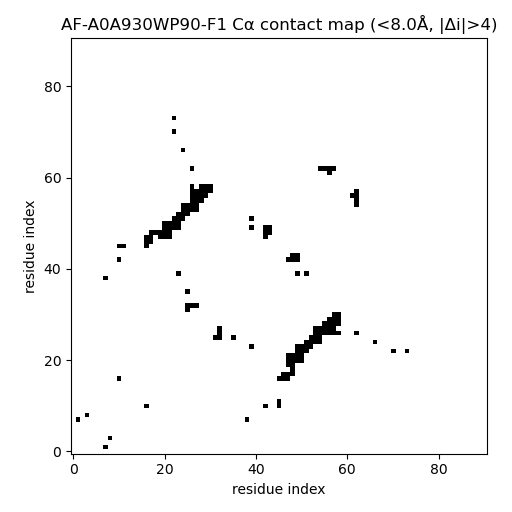-27.229 1.00 57.75 90 LYS A CA 1
ATOM 730 C C . LYS A 1 90 ? -25.439 -9.528 -28.003 1.00 57.75 90 LYS A C 1
ATOM 732 O O . LYS A 1 90 ? -24.553 -8.867 -28.541 1.00 57.75 90 LYS A O 1
ATOM 737 N N . SER A 1 91 ? -25.508 -10.858 -28.010 1.00 58.47 91 SER A N 1
ATOM 738 C CA . SER A 1 91 ? -24.764 -11.724 -28.935 1.00 58.47 91 SER A CA 1
ATOM 739 C C . SER A 1 91 ? -25.025 -11.352 -30.388 1.00 58.47 91 SER A C 1
ATOM 741 O O . SER A 1 91 ? -26.207 -11.031 -30.668 1.00 58.47 91 SER A O 1
#

Secondary structure (DSSP, 8-state):
--TT-HHHHHHHH-S-GGG-EEEEEEETT-TTHHHHHHHHHHHHHTT-EEEEEEES--SSHHHHHHHHHHHHHHHS-TT--S----S----

Radius of gyration: 16.94 Å; Cα contacts (8 Å, |Δi|>4): 80; chains: 1; bounding box: 40×35×46 Å

Mean predicted aligned error: 7.37 Å